Protein AF-B7PVV8-F1 (afdb_monomer)

pLDDT: mean 70.52, std 9.8, range [34.5, 84.44]

Secondary structure (DSSP, 8-state):
-HHHHHTT-S-HHHHHHHHHHHHHHHHHHHHHHHHHTTTTTT-HHHHHHHHIIIIITTT---HHHHHHHHHHHHHHHHHHHT--HHHHHSTT---PPPGGGG-GGG--

Foldseek 3Di:
DQLVVLVVDPDPVSSLVSLLVVLVVVVVVVVVVCVVLVQLPDDLVSVLVSCCVPPVVPPHDDVQLSQLVSQLVNVVSVVVVPDDSVCSSDPPSDDRDPSVCSGPVVVD

Structure (mmCIF, N/CA/C/O backbone):
data_AF-B7PVV8-F1
#
_entry.id   AF-B7PVV8-F1
#
loop_
_atom_site.group_PDB
_atom_site.id
_atom_site.type_symbol
_atom_site.label_atom_id
_atom_site.label_alt_id
_atom_site.label_comp_id
_atom_site.label_asym_id
_atom_site.label_entity_id
_atom_site.label_seq_id
_atom_site.pdbx_PDB_ins_code
_atom_site.Cartn_x
_atom_site.Cartn_y
_atom_site.Cartn_z
_atom_site.occupancy
_atom_site.B_iso_or_equiv
_atom_site.auth_seq_id
_atom_site.auth_comp_id
_atom_site.auth_asym_id
_atom_site.auth_atom_id
_atom_site.pdbx_PDB_model_num
ATOM 1 N N . MET A 1 1 ? 4.577 -3.936 18.258 1.00 50.97 1 MET A N 1
ATOM 2 C CA . MET A 1 1 ? 4.728 -3.495 19.665 1.00 50.97 1 MET A CA 1
ATOM 3 C C . MET A 1 1 ? 3.646 -2.505 20.103 1.00 50.97 1 MET A C 1
ATOM 5 O O . MET A 1 1 ? 3.014 -2.781 21.112 1.00 50.97 1 MET A O 1
ATOM 9 N N . CYS A 1 2 ? 3.376 -1.405 19.383 1.00 47.34 2 CYS A N 1
ATOM 10 C CA . CYS A 1 2 ? 2.343 -0.430 19.794 1.00 47.34 2 CYS A CA 1
ATOM 11 C C . CYS A 1 2 ? 0.906 -0.987 19.750 1.00 47.34 2 CYS A C 1
ATOM 13 O O . CYS A 1 2 ? 0.173 -0.806 20.713 1.00 47.34 2 CYS A O 1
ATOM 15 N N . MET A 1 3 ? 0.543 -1.747 18.707 1.00 62.84 3 MET A N 1
ATOM 16 C CA . MET A 1 3 ? -0.755 -2.449 18.620 1.00 62.84 3 MET A CA 1
ATOM 17 C C . MET A 1 3 ? -0.961 -3.421 19.790 1.00 62.84 3 MET A C 1
ATOM 19 O O . MET A 1 3 ? -1.983 -3.390 20.454 1.00 62.84 3 MET A O 1
ATOM 23 N N . THR A 1 4 ? 0.056 -4.220 20.119 1.00 60.53 4 THR A N 1
ATOM 24 C CA . THR A 1 4 ? 0.015 -5.178 21.238 1.00 60.53 4 THR A CA 1
ATOM 25 C C . THR A 1 4 ? -0.196 -4.492 22.594 1.00 60.53 4 THR A C 1
ATOM 27 O O . THR A 1 4 ? -0.849 -5.046 23.468 1.00 60.53 4 THR A O 1
ATOM 30 N N . ARG A 1 5 ? 0.339 -3.276 22.775 1.00 64.69 5 ARG A N 1
ATOM 31 C CA . ARG A 1 5 ? 0.098 -2.440 23.963 1.00 64.69 5 ARG A CA 1
ATOM 32 C C . ARG A 1 5 ? -1.302 -1.817 23.952 1.00 64.69 5 ARG A C 1
ATOM 34 O O . ARG A 1 5 ? -1.930 -1.791 24.999 1.00 64.69 5 ARG A O 1
ATOM 41 N N . ALA A 1 6 ? -1.788 -1.361 22.796 1.00 63.66 6 ALA A N 1
ATOM 42 C CA . ALA A 1 6 ? -3.139 -0.813 22.643 1.00 63.66 6 ALA A CA 1
ATOM 43 C C . ALA A 1 6 ? -4.235 -1.877 22.843 1.00 63.66 6 ALA A C 1
ATOM 45 O O . ALA A 1 6 ? -5.292 -1.569 23.375 1.00 63.66 6 ALA A O 1
ATOM 46 N N . MET A 1 7 ? -3.968 -3.134 22.480 1.00 68.06 7 MET A N 1
ATOM 47 C CA . MET A 1 7 ? -4.855 -4.279 22.735 1.00 68.06 7 MET A CA 1
ATOM 48 C C . MET A 1 7 ? -4.831 -4.770 24.190 1.00 68.06 7 MET A C 1
ATOM 50 O O . MET A 1 7 ? -5.706 -5.528 24.590 1.00 68.06 7 MET A O 1
ATOM 54 N N . ALA A 1 8 ? -3.836 -4.363 24.983 1.00 73.00 8 ALA A N 1
ATOM 55 C CA . ALA A 1 8 ? -3.774 -4.656 26.414 1.00 73.00 8 ALA A CA 1
ATOM 56 C C . ALA A 1 8 ? -4.499 -3.594 27.268 1.00 73.00 8 ALA A C 1
ATOM 58 O O . ALA A 1 8 ? -4.476 -3.687 28.496 1.00 73.00 8 ALA A O 1
ATOM 59 N N . GLU A 1 9 ? -5.105 -2.579 26.638 1.00 77.56 9 GLU A N 1
ATOM 60 C CA . GLU A 1 9 ? -5.892 -1.549 27.316 1.00 77.56 9 GLU A CA 1
ATOM 61 C C . GLU A 1 9 ? -7.243 -2.138 27.769 1.00 77.56 9 GLU A C 1
ATOM 63 O O . GLU A 1 9 ? -8.008 -2.614 26.930 1.00 77.56 9 GLU A O 1
ATOM 68 N N . PRO A 1 10 ? -7.555 -2.123 29.079 1.00 75.00 10 PRO A N 1
ATOM 69 C CA . PRO A 1 10 ? -8.784 -2.716 29.607 1.00 75.00 10 PRO A CA 1
ATOM 70 C C . PRO A 1 10 ? -10.043 -1.891 29.302 1.00 75.00 10 PRO A C 1
ATOM 72 O O . PRO A 1 10 ? -11.149 -2.426 29.359 1.00 75.00 10 PRO A O 1
ATOM 75 N N . ASP A 1 11 ? -9.900 -0.595 29.011 1.00 84.44 11 ASP A N 1
ATOM 76 C CA . ASP A 1 11 ? -11.008 0.261 28.585 1.00 84.44 11 ASP A CA 1
ATOM 77 C C . ASP A 1 11 ? -11.210 0.142 27.069 1.00 84.44 11 ASP A C 1
ATOM 79 O O . ASP A 1 11 ? -10.415 0.638 26.272 1.00 84.44 11 ASP A O 1
ATOM 83 N N . GLU A 1 12 ? -12.310 -0.491 26.674 1.00 78.12 12 GLU A N 1
ATOM 84 C CA . GLU A 1 12 ? -12.648 -0.796 25.281 1.00 78.12 12 GLU A CA 1
ATOM 85 C C . GLU A 1 12 ? -12.738 0.449 24.380 1.00 78.12 12 GLU A C 1
ATOM 87 O O . GLU A 1 12 ? -12.286 0.436 23.229 1.00 78.12 12 GLU A O 1
ATOM 92 N N . ARG A 1 13 ? -13.262 1.570 24.896 1.00 77.31 13 ARG A N 1
ATOM 93 C CA . ARG A 1 13 ? -13.354 2.818 24.119 1.00 77.31 13 ARG A CA 1
ATOM 94 C C . ARG 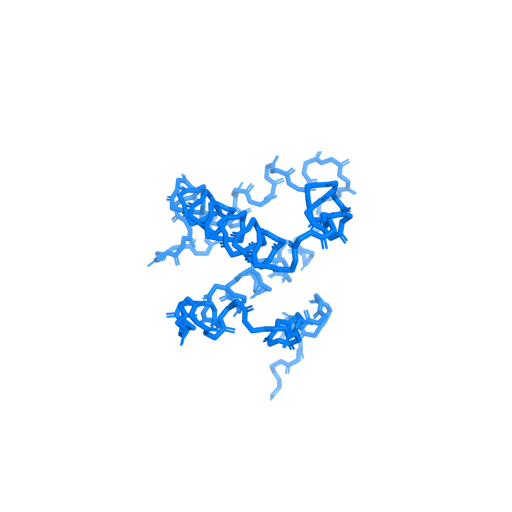A 1 13 ? -11.975 3.414 23.895 1.00 77.31 13 ARG A C 1
ATOM 96 O O . ARG A 1 13 ? -11.679 3.890 22.799 1.00 77.31 13 ARG A O 1
ATOM 103 N N . ARG A 1 14 ? -11.126 3.386 24.924 1.00 71.75 14 ARG A N 1
ATOM 104 C CA . ARG A 1 14 ? -9.739 3.853 24.823 1.00 71.75 14 ARG A CA 1
ATOM 105 C C . ARG A 1 14 ? -8.899 2.945 23.941 1.00 71.75 14 ARG A C 1
ATOM 107 O O . ARG A 1 14 ? -8.135 3.469 23.139 1.00 71.75 14 ARG A O 1
ATOM 114 N N . ALA A 1 15 ? -9.074 1.630 24.031 1.00 71.62 15 ALA A N 1
ATOM 115 C CA . ALA A 1 15 ? -8.414 0.660 23.169 1.00 71.62 15 ALA A CA 1
ATOM 116 C C . ALA A 1 15 ? -8.736 0.943 21.696 1.00 71.62 15 ALA A C 1
ATOM 118 O O . ALA A 1 15 ? -7.827 1.127 20.888 1.00 71.62 15 ALA A O 1
ATOM 119 N N . THR A 1 16 ? -10.022 1.098 21.370 1.00 77.06 16 THR A N 1
ATOM 120 C CA . THR A 1 16 ? -10.486 1.404 20.007 1.00 77.06 16 THR A CA 1
ATOM 121 C C . THR A 1 16 ? -9.945 2.745 19.508 1.00 77.06 16 THR A C 1
ATOM 123 O O . THR A 1 16 ? -9.472 2.851 18.376 1.00 77.06 16 THR A O 1
ATOM 126 N N . TYR A 1 17 ? -9.960 3.779 20.356 1.00 81.50 17 TYR A N 1
ATOM 127 C CA . TYR A 1 17 ? -9.396 5.086 20.020 1.00 81.50 17 TYR A CA 1
ATOM 128 C C . TYR A 1 17 ? -7.884 5.013 19.770 1.00 81.50 17 TYR A C 1
ATOM 130 O O . TYR A 1 17 ? -7.403 5.533 18.768 1.00 81.50 17 TYR A O 1
ATOM 138 N N . LEU A 1 18 ? -7.132 4.342 20.649 1.00 73.12 18 LEU A N 1
ATOM 139 C CA . LEU A 1 18 ? -5.684 4.177 20.520 1.00 73.12 18 LEU A CA 1
ATOM 140 C C . LEU A 1 18 ? -5.321 3.397 19.261 1.00 73.12 18 LEU A C 1
ATOM 142 O O . LEU A 1 18 ? -4.378 3.772 18.572 1.00 73.12 18 LEU A O 1
ATOM 146 N N . GLN A 1 19 ? -6.071 2.343 18.942 1.00 73.38 19 GLN A N 1
ATOM 147 C CA . GLN A 1 19 ? -5.903 1.607 17.695 1.00 73.38 19 GLN A CA 1
ATOM 148 C C . GLN A 1 19 ? -6.157 2.520 16.495 1.00 73.38 19 GLN A C 1
ATOM 150 O O . GLN A 1 19 ? -5.279 2.649 15.648 1.00 73.38 19 GLN A O 1
ATOM 155 N N . SER A 1 20 ? -7.292 3.223 16.473 1.00 76.94 20 SER A N 1
ATOM 156 C CA . SER A 1 20 ? -7.660 4.144 15.389 1.00 76.94 20 SER A CA 1
ATOM 157 C C . SER A 1 20 ? -6.602 5.228 15.171 1.00 76.94 20 SER A C 1
ATOM 159 O O . SER A 1 20 ? -6.209 5.508 14.040 1.00 76.94 20 SER A O 1
ATOM 161 N N . GLU A 1 21 ? -6.103 5.826 16.251 1.00 80.38 21 GLU A N 1
ATOM 162 C CA . GLU A 1 21 ? -5.121 6.905 16.185 1.00 80.38 21 GLU A CA 1
ATOM 163 C C . GLU A 1 21 ? -3.733 6.396 15.787 1.00 80.38 21 GLU A C 1
ATOM 165 O O . GLU A 1 21 ? -3.068 7.010 14.955 1.00 80.38 21 GLU A O 1
ATOM 170 N N . LEU A 1 22 ? -3.303 5.242 16.309 1.00 77.12 22 LEU A N 1
ATOM 171 C CA . LEU A 1 22 ? -2.056 4.601 15.883 1.00 77.12 22 LEU A CA 1
ATOM 172 C C . LEU A 1 22 ? -2.094 4.274 14.394 1.00 77.12 22 LEU A C 1
ATOM 174 O O . LEU A 1 22 ? -1.137 4.546 13.679 1.00 77.12 22 LEU A O 1
ATOM 178 N N . VAL A 1 23 ? -3.203 3.709 13.934 1.00 75.50 23 VAL A N 1
ATOM 179 C CA . VAL A 1 23 ? -3.442 3.320 12.547 1.00 75.50 23 VAL A CA 1
ATOM 180 C C . VAL A 1 23 ? -3.430 4.553 11.633 1.00 75.50 23 VAL A C 1
ATOM 182 O O . VAL A 1 23 ? -2.697 4.561 10.647 1.00 75.50 23 VAL A O 1
ATOM 185 N N . ARG A 1 24 ? -4.120 5.641 12.003 1.00 72.19 24 ARG A N 1
ATOM 186 C CA . ARG A 1 24 ? -4.083 6.929 11.281 1.00 72.19 24 ARG A CA 1
ATOM 187 C C . ARG A 1 24 ? -2.694 7.560 11.255 1.00 72.19 24 ARG A C 1
ATOM 189 O O . ARG A 1 24 ? -2.247 8.025 10.209 1.00 72.19 24 ARG A O 1
ATOM 196 N N . SER A 1 25 ? -2.009 7.574 12.395 1.00 74.94 25 SER A N 1
ATOM 197 C CA . SER A 1 25 ? -0.666 8.140 12.528 1.00 74.94 25 SER A CA 1
ATOM 198 C C . SER A 1 25 ? 0.350 7.365 11.684 1.00 74.94 25 SER A C 1
ATOM 200 O O . SER A 1 25 ? 1.122 7.967 10.939 1.00 74.94 25 SER A O 1
ATOM 202 N N . LEU A 1 26 ? 0.297 6.030 11.728 1.00 76.31 26 LEU A N 1
ATOM 203 C CA . LEU A 1 26 ? 1.126 5.149 10.905 1.00 76.31 26 LEU A CA 1
ATOM 204 C C . LEU A 1 26 ? 0.812 5.297 9.417 1.00 76.31 26 LEU A C 1
ATOM 206 O O . LEU A 1 26 ? 1.737 5.319 8.607 1.00 76.31 26 LEU A O 1
ATOM 210 N N . TRP A 1 27 ? -0.468 5.414 9.057 1.00 73.62 27 TRP A N 1
ATOM 211 C CA . TRP A 1 27 ? -0.899 5.637 7.680 1.00 73.62 27 TRP A CA 1
ATOM 212 C C . TRP A 1 27 ? -0.333 6.946 7.124 1.00 73.62 27 TRP A C 1
ATOM 214 O O . TRP A 1 27 ? 0.349 6.941 6.102 1.00 73.62 27 TRP A O 1
ATOM 224 N N . SER A 1 28 ? -0.516 8.042 7.860 1.00 71.25 28 SER A N 1
ATOM 225 C CA . SER A 1 28 ? -0.006 9.368 7.501 1.00 71.25 28 SER A CA 1
ATOM 226 C C . SER A 1 28 ? 1.526 9.405 7.392 1.00 71.25 28 SER A C 1
ATOM 228 O O . SER A 1 28 ? 2.073 9.947 6.430 1.00 71.25 28 SER A O 1
ATOM 230 N N . ASP A 1 29 ? 2.247 8.773 8.326 1.00 72.50 29 ASP A N 1
ATOM 231 C CA . ASP A 1 29 ? 3.713 8.665 8.258 1.00 72.50 29 ASP A CA 1
ATOM 232 C C . ASP A 1 29 ? 4.164 7.826 7.051 1.00 72.50 29 ASP A C 1
ATOM 234 O O . ASP A 1 29 ? 5.097 8.210 6.340 1.00 72.50 29 ASP A O 1
ATOM 238 N N . THR A 1 30 ? 3.468 6.720 6.770 1.00 66.75 30 THR A N 1
ATOM 239 C CA . THR A 1 30 ? 3.747 5.864 5.610 1.00 66.75 30 THR A CA 1
ATOM 240 C C . THR A 1 30 ? 3.545 6.635 4.312 1.00 66.75 30 THR A C 1
ATOM 242 O O . THR A 1 30 ? 4.451 6.652 3.480 1.00 66.75 30 THR A O 1
ATOM 245 N N . GLU A 1 31 ? 2.417 7.331 4.158 1.00 66.00 31 GLU A N 1
ATOM 246 C CA . GLU A 1 31 ? 2.104 8.166 2.996 1.00 66.00 31 GLU A CA 1
ATOM 247 C C . GLU A 1 31 ? 3.162 9.263 2.794 1.00 66.00 31 GLU A C 1
ATOM 249 O O . GLU A 1 31 ? 3.710 9.424 1.698 1.00 66.00 31 GLU A O 1
ATOM 254 N N . ALA A 1 32 ? 3.533 9.972 3.864 1.00 67.56 32 ALA A N 1
ATOM 255 C CA . ALA A 1 32 ? 4.554 11.015 3.819 1.00 67.56 32 ALA A CA 1
ATOM 256 C C . ALA A 1 32 ? 5.929 10.469 3.397 1.00 67.56 32 ALA A C 1
ATOM 258 O O . ALA A 1 32 ? 6.628 11.083 2.579 1.00 67.56 32 ALA A O 1
ATOM 259 N N . ARG A 1 33 ? 6.326 9.298 3.914 1.00 65.00 33 ARG A N 1
ATOM 260 C CA . ARG A 1 33 ? 7.572 8.626 3.516 1.00 65.00 33 ARG A CA 1
ATOM 261 C C . ARG A 1 33 ? 7.516 8.173 2.066 1.00 65.00 33 ARG A C 1
ATOM 263 O O . ARG A 1 33 ? 8.473 8.416 1.338 1.00 65.00 33 ARG A O 1
ATOM 270 N N . LEU A 1 34 ? 6.406 7.595 1.621 1.00 63.84 34 LEU A N 1
ATOM 271 C CA . LEU A 1 34 ? 6.215 7.156 0.237 1.00 63.84 34 LEU A CA 1
ATOM 272 C C . LEU A 1 34 ? 6.284 8.323 -0.751 1.00 63.84 34 LEU A C 1
ATOM 274 O O . LEU A 1 34 ? 6.951 8.233 -1.784 1.00 63.84 34 LEU A O 1
ATOM 278 N N . LYS A 1 35 ? 5.673 9.457 -0.397 1.00 66.06 35 LYS A N 1
ATOM 279 C CA . LYS A 1 35 ? 5.754 10.704 -1.164 1.00 66.06 35 LYS A CA 1
ATOM 280 C C . LYS A 1 35 ? 7.192 11.212 -1.263 1.00 66.06 35 LYS A C 1
ATOM 282 O O . LYS A 1 35 ? 7.631 11.632 -2.332 1.00 66.06 35 LYS A O 1
ATOM 287 N N . LYS A 1 36 ? 7.962 11.111 -0.174 1.00 67.19 36 LYS A N 1
ATOM 288 C CA . LYS A 1 36 ? 9.385 11.485 -0.133 1.00 67.19 36 LYS A CA 1
ATOM 289 C C . LYS A 1 36 ? 10.283 10.545 -0.946 1.00 67.19 36 LYS A C 1
ATOM 291 O O . LYS A 1 36 ? 11.328 10.977 -1.426 1.00 67.19 36 LYS A O 1
ATOM 296 N N . LEU A 1 37 ? 9.880 9.289 -1.138 1.00 61.59 37 LEU A N 1
ATOM 297 C CA . LEU A 1 37 ? 10.571 8.334 -2.012 1.00 61.59 37 LEU A CA 1
ATOM 298 C C . LEU A 1 37 ? 10.298 8.589 -3.510 1.00 61.59 37 LEU A C 1
ATOM 300 O O . LEU A 1 37 ? 10.780 7.834 -4.347 1.00 61.59 37 LEU A O 1
ATOM 304 N N . GLY A 1 38 ? 9.554 9.651 -3.860 1.00 59.72 38 GLY A N 1
ATOM 305 C CA . GLY A 1 38 ? 9.312 10.087 -5.242 1.00 59.72 38 GLY A CA 1
ATOM 306 C C . GLY A 1 38 ? 8.398 9.163 -6.055 1.00 59.72 38 GLY A C 1
ATOM 307 O O . GLY A 1 38 ? 8.206 9.387 -7.246 1.00 59.72 38 GLY A O 1
ATOM 308 N N . GLY A 1 39 ? 7.843 8.122 -5.427 1.00 57.28 39 GLY A N 1
ATOM 309 C CA . GLY A 1 39 ? 7.322 6.946 -6.127 1.00 57.28 39 GLY A CA 1
ATOM 310 C C . GLY A 1 39 ? 5.857 6.609 -5.878 1.00 57.28 39 GLY A C 1
ATOM 311 O O . GLY A 1 39 ? 5.402 5.587 -6.382 1.00 57.28 39 GLY A O 1
ATOM 312 N N . ALA A 1 40 ? 5.120 7.431 -5.131 1.00 53.97 40 ALA A N 1
ATOM 313 C CA . ALA A 1 40 ? 3.697 7.188 -4.911 1.00 53.97 40 ALA A CA 1
ATOM 314 C C . ALA A 1 40 ? 2.843 7.472 -6.162 1.00 53.97 40 ALA A C 1
ATOM 316 O O . ALA A 1 40 ? 1.912 6.735 -6.454 1.00 53.97 40 ALA A O 1
ATOM 317 N N . GLN A 1 41 ? 3.169 8.524 -6.922 1.00 55.75 41 GLN A N 1
ATOM 318 C CA . GLN A 1 41 ? 2.270 9.060 -7.957 1.00 55.75 41 GLN A CA 1
ATOM 319 C C . GLN A 1 41 ? 2.897 9.229 -9.354 1.00 55.75 41 GLN A C 1
ATOM 321 O O . GLN A 1 41 ? 2.226 9.754 -10.235 1.00 55.75 41 GLN A O 1
ATOM 326 N N . GLY A 1 42 ? 4.154 8.823 -9.595 1.00 61.00 42 GLY A N 1
ATOM 327 C CA . GLY A 1 42 ? 4.847 9.231 -10.832 1.00 61.00 42 GLY A CA 1
ATOM 328 C C . GLY A 1 42 ? 5.719 8.197 -11.537 1.00 61.00 42 GLY A C 1
ATOM 329 O O . GLY A 1 42 ? 5.526 7.969 -12.725 1.00 61.00 42 GLY A O 1
ATOM 330 N N . ASP A 1 43 ? 6.693 7.586 -10.855 1.00 75.25 43 ASP A N 1
ATOM 331 C CA . ASP A 1 43 ? 7.746 6.834 -11.555 1.00 75.25 43 ASP A CA 1
ATOM 332 C C . ASP A 1 43 ? 8.144 5.550 -10.814 1.00 75.25 43 ASP A C 1
ATOM 334 O O . ASP A 1 43 ? 8.627 5.580 -9.678 1.00 75.25 43 ASP A O 1
ATOM 338 N N . ASP A 1 44 ? 7.933 4.405 -11.466 1.00 80.19 44 ASP A N 1
ATOM 339 C CA . ASP A 1 44 ? 8.346 3.092 -10.961 1.00 80.19 44 ASP A CA 1
ATOM 340 C C . ASP A 1 44 ? 9.868 2.979 -10.851 1.00 80.19 44 ASP A C 1
ATOM 342 O O . ASP A 1 44 ? 10.360 2.269 -9.979 1.00 80.19 44 ASP A O 1
ATOM 346 N N . LYS A 1 45 ? 10.638 3.728 -11.653 1.00 82.06 45 LYS A N 1
ATOM 347 C CA . LYS A 1 45 ? 12.108 3.730 -11.580 1.00 82.06 45 LYS A CA 1
ATOM 348 C C . LYS A 1 45 ? 12.611 4.405 -10.309 1.00 82.06 45 LYS A C 1
ATOM 350 O O . LYS A 1 45 ? 13.567 3.930 -9.695 1.00 82.06 45 LYS A O 1
ATOM 355 N N . ALA A 1 46 ? 11.956 5.487 -9.888 1.00 81.75 46 ALA A N 1
ATOM 356 C CA . ALA A 1 46 ? 12.264 6.156 -8.626 1.00 81.75 46 ALA A CA 1
ATOM 357 C C . ALA A 1 46 ? 11.909 5.260 -7.429 1.00 81.75 46 ALA A C 1
ATOM 359 O O . ALA A 1 46 ? 12.725 5.103 -6.516 1.00 81.75 46 ALA A O 1
ATOM 360 N N . LEU A 1 47 ? 10.737 4.610 -7.475 1.00 80.88 47 LEU A N 1
ATOM 361 C CA . LEU A 1 47 ? 10.316 3.639 -6.464 1.00 80.88 47 LEU A CA 1
ATOM 362 C C . LEU A 1 47 ? 11.279 2.443 -6.400 1.00 80.88 47 LEU A C 1
ATOM 364 O O . LEU A 1 47 ? 11.727 2.078 -5.316 1.00 80.88 47 LEU A O 1
ATOM 368 N N . ALA A 1 48 ? 11.668 1.892 -7.549 1.00 82.69 48 ALA A N 1
ATOM 369 C CA . ALA A 1 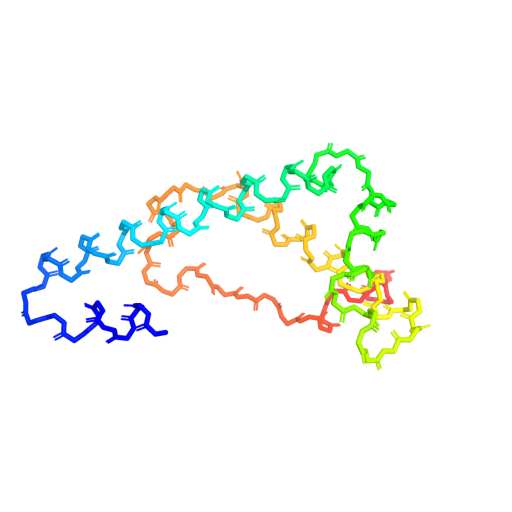48 ? 12.641 0.813 -7.651 1.00 82.69 48 ALA A CA 1
ATOM 370 C C . ALA A 1 48 ? 13.995 1.218 -7.047 1.00 82.69 48 ALA A C 1
ATOM 372 O O . ALA A 1 48 ? 14.526 0.522 -6.187 1.00 82.69 48 ALA A O 1
ATOM 373 N N . GLY A 1 49 ? 14.537 2.385 -7.408 1.00 79.50 49 GLY A N 1
ATOM 374 C CA . GLY A 1 49 ? 15.801 2.875 -6.849 1.00 79.50 49 GLY A CA 1
ATOM 375 C C . GLY A 1 49 ? 15.740 3.173 -5.344 1.00 79.50 49 GLY A C 1
ATOM 376 O O . GLY A 1 49 ? 16.742 3.056 -4.634 1.00 79.50 49 GLY A O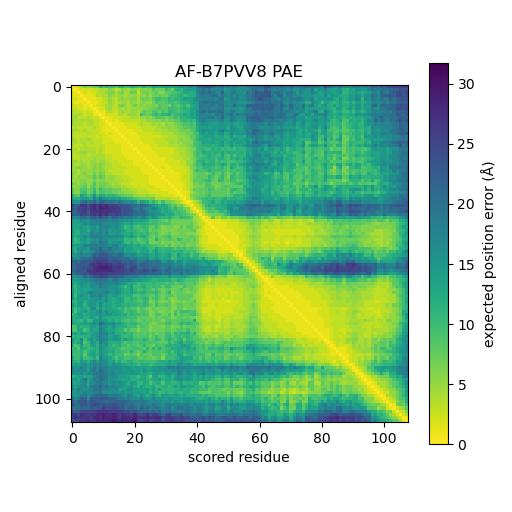 1
ATOM 377 N N . ALA A 1 50 ? 14.577 3.562 -4.823 1.00 80.25 50 ALA A N 1
ATOM 378 C CA . ALA A 1 50 ? 14.339 3.715 -3.392 1.00 80.25 50 ALA A CA 1
ATOM 379 C C . ALA A 1 50 ? 14.303 2.361 -2.667 1.00 80.25 50 ALA A C 1
ATOM 381 O O . ALA A 1 50 ? 15.042 2.168 -1.701 1.00 80.25 50 ALA A O 1
ATOM 382 N N . LEU A 1 51 ? 13.493 1.423 -3.157 1.00 79.56 51 LEU A N 1
ATOM 383 C CA . LEU A 1 51 ? 13.355 0.082 -2.589 1.00 79.56 51 LEU A CA 1
ATOM 384 C C . LEU A 1 51 ? 14.673 -0.692 -2.641 1.00 79.56 51 LEU A C 1
ATOM 386 O O . LEU A 1 51 ? 15.053 -1.322 -1.657 1.00 79.56 51 LEU A O 1
ATOM 390 N N . TRP A 1 52 ? 15.420 -0.563 -3.737 1.00 79.75 52 TRP A N 1
ATOM 391 C CA . TRP A 1 52 ? 16.737 -1.172 -3.883 1.00 79.75 52 TRP A CA 1
ATOM 392 C C . TRP A 1 52 ? 17.701 -0.715 -2.788 1.00 79.75 52 TRP A C 1
ATOM 394 O O . TRP A 1 52 ? 18.341 -1.531 -2.131 1.00 79.75 52 TRP A O 1
ATOM 404 N N . ARG A 1 53 ? 17.763 0.598 -2.532 1.00 78.44 53 ARG A N 1
ATOM 405 C CA . ARG A 1 53 ? 18.661 1.170 -1.518 1.00 78.44 53 ARG A CA 1
ATOM 406 C C . ARG A 1 53 ? 18.276 0.820 -0.084 1.00 78.44 53 ARG A C 1
ATOM 408 O O . ARG A 1 53 ? 19.154 0.784 0.769 1.00 78.44 53 ARG A O 1
ATOM 415 N N . VAL A 1 54 ? 16.987 0.630 0.188 1.00 74.38 54 VAL A N 1
ATOM 416 C CA . VAL A 1 54 ? 16.470 0.449 1.553 1.00 74.38 54 VAL A CA 1
ATOM 417 C C . VAL A 1 54 ? 16.332 -1.025 1.927 1.00 74.38 54 VAL A C 1
ATOM 419 O O . VAL A 1 54 ? 16.657 -1.385 3.052 1.00 74.38 54 VAL A O 1
ATOM 422 N N . MET A 1 55 ? 15.850 -1.869 1.011 1.00 67.88 55 MET A N 1
ATOM 423 C CA . MET A 1 55 ? 15.490 -3.261 1.309 1.00 67.88 55 MET A CA 1
ATOM 424 C C . M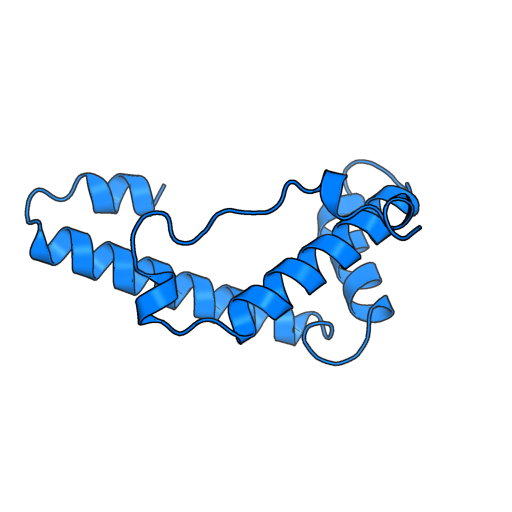ET A 1 55 ? 16.430 -4.291 0.673 1.00 67.88 55 MET A C 1
ATOM 426 O O . MET A 1 55 ? 16.641 -5.342 1.265 1.00 67.88 55 MET A O 1
ATOM 430 N N . LEU A 1 56 ? 17.024 -4.003 -0.494 1.00 65.25 56 LEU A N 1
ATOM 431 C CA . LEU A 1 56 ? 17.829 -4.986 -1.248 1.00 65.25 56 LEU A CA 1
ATOM 432 C C . LEU A 1 56 ? 19.347 -4.769 -1.154 1.00 65.25 56 LEU A C 1
ATOM 434 O O . LEU A 1 56 ? 20.106 -5.707 -1.381 1.00 65.25 56 LEU A O 1
ATOM 438 N N . MET A 1 57 ? 19.801 -3.587 -0.718 1.00 59.41 57 MET A N 1
ATOM 439 C CA . MET A 1 57 ? 21.211 -3.309 -0.388 1.00 59.41 57 MET A CA 1
ATOM 440 C C . MET A 1 57 ? 21.787 -4.245 0.692 1.00 59.41 57 MET A C 1
ATOM 442 O O . MET A 1 57 ? 23.006 -4.341 0.801 1.00 59.41 57 MET A O 1
ATOM 446 N N . CYS A 1 58 ? 20.944 -4.923 1.482 1.00 53.59 58 CYS A N 1
ATOM 447 C CA . CYS A 1 58 ? 21.390 -5.817 2.553 1.00 53.59 58 CYS A CA 1
ATOM 448 C C . CYS A 1 58 ? 21.455 -7.307 2.172 1.00 53.59 58 CYS A C 1
ATOM 450 O O . CYS A 1 58 ? 22.262 -8.006 2.775 1.00 53.59 58 CYS A O 1
ATOM 452 N N . GLU A 1 59 ? 20.654 -7.812 1.219 1.00 51.00 59 GLU A N 1
ATOM 453 C CA . GLU A 1 59 ? 20.492 -9.277 1.053 1.00 51.00 59 GLU A CA 1
ATOM 454 C C . GLU A 1 59 ? 20.465 -9.834 -0.378 1.00 51.00 59 GLU A C 1
ATOM 456 O O . GLU A 1 59 ? 20.466 -11.054 -0.541 1.00 51.00 59 GLU A O 1
ATOM 461 N N . GLY A 1 60 ? 20.525 -9.027 -1.440 1.00 56.38 60 GLY A N 1
ATOM 462 C CA . GLY A 1 60 ? 20.640 -9.632 -2.767 1.00 56.38 60 GLY A CA 1
ATOM 463 C C . GLY A 1 60 ? 20.306 -8.718 -3.926 1.00 56.38 60 GLY A C 1
ATOM 464 O O . GLY A 1 60 ? 19.324 -7.986 -3.918 1.00 56.38 60 GLY A O 1
ATOM 465 N N . ASN A 1 61 ? 21.130 -8.821 -4.962 1.00 65.69 61 ASN A N 1
ATOM 466 C CA . ASN A 1 61 ? 21.095 -7.999 -6.162 1.00 65.69 61 ASN A CA 1
ATOM 467 C C . ASN A 1 61 ? 20.204 -8.629 -7.255 1.00 65.69 61 ASN A C 1
ATOM 469 O O . ASN A 1 61 ? 20.597 -8.614 -8.419 1.00 65.69 61 ASN A O 1
ATOM 473 N N . ASP A 1 62 ? 19.071 -9.249 -6.889 1.00 76.56 62 ASP A N 1
ATOM 474 C CA . ASP A 1 62 ? 18.145 -9.865 -7.853 1.00 76.56 62 ASP A CA 1
ATOM 475 C C . ASP A 1 62 ? 17.167 -8.812 -8.410 1.00 76.56 62 ASP A C 1
ATOM 477 O O . ASP A 1 62 ? 16.308 -8.313 -7.673 1.00 76.56 62 ASP A O 1
ATOM 481 N N . PRO A 1 63 ? 17.254 -8.468 -9.709 1.00 79.56 63 PRO A N 1
ATOM 482 C CA . PRO A 1 63 ? 16.329 -7.528 -10.338 1.00 79.56 63 PRO A CA 1
ATOM 483 C C . PRO A 1 63 ? 14.871 -8.009 -10.296 1.00 79.56 63 PRO A C 1
ATOM 485 O O . PRO A 1 63 ? 13.961 -7.186 -10.211 1.00 79.56 63 PRO A O 1
ATOM 488 N N . SER A 1 64 ? 14.643 -9.326 -10.297 1.00 81.38 64 SER A N 1
ATOM 489 C CA . SER A 1 64 ? 13.300 -9.927 -10.299 1.00 81.38 64 SER A CA 1
ATOM 490 C C . SER A 1 64 ? 12.586 -9.720 -8.956 1.00 81.38 64 SER A C 1
ATOM 492 O O . SER A 1 64 ? 11.390 -9.413 -8.902 1.00 81.38 64 SER A O 1
ATOM 494 N N . ALA A 1 65 ? 13.326 -9.841 -7.851 1.00 79.19 65 ALA A N 1
ATOM 495 C CA . ALA A 1 65 ? 12.844 -9.514 -6.513 1.00 79.19 65 ALA A CA 1
ATOM 496 C C . ALA A 1 65 ? 12.488 -8.024 -6.382 1.00 79.19 65 ALA A C 1
ATOM 498 O O . ALA A 1 65 ? 11.460 -7.691 -5.786 1.00 79.19 65 ALA A O 1
ATOM 499 N N . LEU A 1 66 ? 13.288 -7.129 -6.980 1.00 83.75 66 LEU A N 1
ATOM 500 C CA . LEU A 1 66 ? 12.986 -5.696 -6.998 1.00 83.75 66 LEU A CA 1
ATOM 501 C C . LEU A 1 66 ? 11.682 -5.400 -7.737 1.00 83.75 66 LEU A C 1
ATOM 503 O O . LEU A 1 66 ? 10.844 -4.665 -7.221 1.00 83.75 66 LEU A O 1
ATOM 507 N N . GLU A 1 67 ? 11.503 -5.973 -8.923 1.00 83.38 67 GLU A N 1
ATOM 508 C CA . GLU A 1 67 ? 10.297 -5.777 -9.728 1.00 83.38 67 GLU A CA 1
ATOM 509 C C . GLU A 1 67 ? 9.041 -6.286 -9.005 1.00 83.38 67 GLU A C 1
ATOM 511 O O . GLU A 1 67 ? 8.034 -5.579 -8.929 1.00 83.38 67 GLU A O 1
ATOM 516 N N . THR A 1 68 ? 9.124 -7.463 -8.378 1.00 83.94 68 THR A N 1
ATOM 517 C CA . THR A 1 68 ? 8.029 -8.028 -7.569 1.00 83.94 68 THR A CA 1
ATOM 518 C C . THR A 1 68 ? 7.665 -7.104 -6.403 1.00 83.94 68 THR A C 1
ATOM 520 O O . THR A 1 68 ? 6.487 -6.873 -6.126 1.00 83.94 68 THR A O 1
ATOM 523 N N . LEU A 1 69 ? 8.670 -6.527 -5.741 1.00 81.12 69 LEU A N 1
ATOM 524 C CA . LEU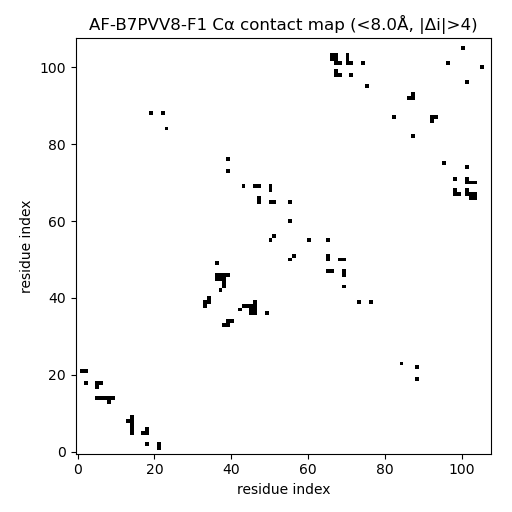 A 1 69 ? 8.477 -5.601 -4.629 1.00 81.12 69 LEU A CA 1
ATOM 525 C C . LEU A 1 69 ? 7.852 -4.275 -5.087 1.00 81.12 69 LEU A C 1
ATOM 527 O O . LEU A 1 69 ? 6.938 -3.775 -4.433 1.00 81.12 69 LEU A O 1
ATOM 531 N N . VAL A 1 70 ? 8.294 -3.729 -6.223 1.00 83.62 70 VAL A N 1
ATOM 532 C CA . VAL A 1 70 ? 7.700 -2.531 -6.842 1.00 83.62 70 VAL A CA 1
ATOM 533 C C . VAL A 1 70 ? 6.230 -2.783 -7.181 1.00 83.62 70 VAL A C 1
ATOM 535 O O . VAL A 1 70 ? 5.370 -1.991 -6.787 1.00 83.62 70 VAL A O 1
ATOM 538 N N . CYS A 1 71 ? 5.923 -3.906 -7.837 1.00 83.25 71 CYS A N 1
ATOM 539 C CA . CYS A 1 71 ? 4.556 -4.276 -8.202 1.00 83.25 71 CYS A CA 1
ATOM 540 C C . CYS A 1 71 ? 3.663 -4.440 -6.964 1.00 83.25 71 CYS A C 1
ATOM 542 O O . CYS A 1 71 ? 2.550 -3.910 -6.913 1.00 83.25 71 CYS A O 1
ATOM 544 N N . TYR A 1 72 ? 4.173 -5.115 -5.932 1.00 83.50 72 TYR A N 1
ATOM 545 C CA . TYR A 1 72 ? 3.472 -5.288 -4.667 1.00 83.50 72 TYR A CA 1
ATOM 546 C C . TYR A 1 72 ? 3.156 -3.951 -3.998 1.00 83.50 72 TYR A C 1
ATOM 548 O O . TYR A 1 72 ? 1.997 -3.696 -3.670 1.00 83.50 72 TYR A O 1
ATOM 556 N N . VAL A 1 73 ? 4.153 -3.073 -3.846 1.00 80.94 73 VAL A N 1
ATOM 557 C CA . VAL A 1 73 ? 3.963 -1.753 -3.228 1.00 80.94 73 VAL A CA 1
ATOM 558 C C . VAL A 1 73 ? 2.933 -0.939 -4.007 1.00 80.94 73 VAL A C 1
ATOM 560 O O . VAL A 1 73 ? 2.024 -0.387 -3.394 1.00 80.94 73 VAL A O 1
ATOM 563 N N . ARG A 1 74 ? 2.995 -0.925 -5.346 1.00 81.44 74 ARG A N 1
ATOM 564 C CA . ARG A 1 74 ? 2.008 -0.216 -6.178 1.00 81.44 74 ARG A CA 1
ATOM 565 C C . ARG A 1 74 ? 0.596 -0.779 -6.046 1.00 81.44 74 ARG A C 1
ATOM 567 O O . ARG A 1 74 ? -0.356 -0.006 -5.972 1.00 81.44 74 ARG A O 1
ATOM 574 N N . ARG A 1 75 ? 0.444 -2.099 -5.949 1.00 79.00 75 ARG A N 1
ATOM 575 C CA . ARG A 1 75 ? -0.862 -2.738 -5.733 1.00 79.00 75 ARG A CA 1
ATOM 576 C C . ARG A 1 75 ? -1.447 -2.390 -4.367 1.00 79.00 75 ARG A C 1
ATOM 578 O O . ARG A 1 75 ? -2.632 -2.078 -4.273 1.00 79.00 75 ARG A O 1
ATOM 585 N N . GLN A 1 76 ? -0.621 -2.418 -3.324 1.00 76.50 76 GLN A N 1
ATOM 586 C CA . GLN A 1 76 ? -1.059 -2.055 -1.979 1.00 76.50 76 GLN A CA 1
ATOM 587 C C . GLN A 1 76 ? -1.428 -0.574 -1.891 1.00 76.50 76 GLN A C 1
ATOM 589 O O . GLN A 1 76 ? -2.479 -0.247 -1.355 1.00 76.50 76 GLN A O 1
ATOM 594 N N . MET A 1 77 ? -0.624 0.306 -2.489 1.00 76.81 77 MET A N 1
ATOM 595 C CA . MET A 1 77 ? -0.937 1.729 -2.607 1.00 76.81 77 MET A CA 1
ATOM 596 C C . MET A 1 77 ? -2.277 1.976 -3.290 1.00 76.81 77 MET A C 1
ATOM 598 O O . MET A 1 77 ? -3.133 2.625 -2.710 1.00 76.81 77 MET A O 1
ATOM 602 N N . HIS A 1 78 ? -2.486 1.407 -4.479 1.00 75.94 78 HIS A N 1
ATOM 603 C CA . HIS A 1 78 ? -3.721 1.607 -5.233 1.00 75.94 78 HIS A CA 1
ATOM 604 C C . HIS A 1 78 ? -4.961 1.174 -4.443 1.00 75.94 78 HIS A C 1
ATOM 606 O O . HIS A 1 78 ? -5.993 1.841 -4.460 1.00 75.94 78 HIS A O 1
ATOM 612 N N . ARG A 1 79 ? -4.851 0.061 -3.716 1.00 74.50 79 ARG A N 1
ATOM 613 C CA . ARG A 1 79 ? -5.927 -0.426 -2.858 1.00 74.50 79 ARG A CA 1
ATOM 614 C C . ARG A 1 79 ? -6.191 0.499 -1.672 1.00 74.50 79 ARG A C 1
ATOM 616 O O . ARG A 1 79 ? -7.343 0.672 -1.292 1.00 74.50 79 ARG A O 1
ATOM 623 N N . LEU A 1 80 ? -5.141 1.051 -1.078 1.00 70.94 80 LEU A N 1
ATOM 624 C CA . LEU A 1 80 ? -5.265 1.930 0.077 1.00 70.94 80 LEU A CA 1
ATOM 625 C C . LEU A 1 80 ? -5.726 3.343 -0.312 1.00 70.94 80 LEU A C 1
ATOM 627 O O . LEU A 1 80 ? -6.516 3.928 0.416 1.00 70.94 80 LEU A O 1
ATOM 631 N N . ASP A 1 81 ? -5.328 3.850 -1.482 1.00 71.56 81 ASP A N 1
ATOM 632 C CA . ASP A 1 81 ? -5.817 5.117 -2.049 1.00 71.56 81 ASP A CA 1
ATOM 633 C C . ASP A 1 81 ? -7.335 5.082 -2.300 1.00 71.56 81 ASP A C 1
ATOM 635 O O . ASP A 1 81 ? -8.007 6.112 -2.255 1.00 71.56 81 ASP A O 1
ATOM 639 N N . GLY A 1 82 ? -7.886 3.892 -2.561 1.00 70.69 82 GLY A N 1
ATOM 640 C CA . GLY A 1 82 ? -9.323 3.669 -2.708 1.00 70.69 82 GLY A CA 1
ATOM 641 C C . GLY A 1 82 ? -10.076 3.443 -1.393 1.00 70.69 82 GLY A C 1
ATOM 642 O O . GLY A 1 82 ? -11.294 3.289 -1.436 1.00 70.69 82 GLY A O 1
ATOM 643 N N . MET A 1 83 ? -9.385 3.394 -0.249 1.00 70.88 83 MET A N 1
ATOM 644 C CA . MET A 1 83 ? -9.967 3.038 1.044 1.00 70.88 83 MET A CA 1
ATOM 645 C C . MET A 1 83 ? -10.207 4.279 1.907 1.00 70.88 83 MET A C 1
ATOM 647 O O . MET A 1 83 ? -9.333 5.125 2.094 1.00 70.88 83 MET A O 1
ATOM 651 N N . THR A 1 84 ? -11.398 4.380 2.486 1.00 70.69 84 THR A N 1
ATOM 652 C CA . THR A 1 84 ? -11.701 5.400 3.493 1.00 70.69 84 THR A CA 1
ATOM 653 C C . THR A 1 84 ? -11.079 5.039 4.845 1.00 70.69 84 THR A C 1
ATOM 655 O O . THR A 1 84 ? -10.815 3.877 5.149 1.00 70.69 84 THR A O 1
ATOM 658 N N . ILE A 1 85 ? -10.873 6.032 5.713 1.00 65.56 85 ILE A N 1
ATOM 659 C CA . ILE A 1 85 ? -10.343 5.808 7.071 1.00 65.56 85 ILE A CA 1
ATOM 660 C C . ILE A 1 85 ? -11.213 4.829 7.873 1.00 65.56 85 ILE A C 1
ATOM 662 O O . ILE A 1 85 ? -10.683 4.020 8.634 1.00 65.56 85 ILE A O 1
ATOM 666 N N . ASP A 1 86 ? -12.532 4.887 7.706 1.00 68.50 86 ASP A N 1
ATOM 667 C CA . ASP A 1 86 ? -13.460 4.015 8.429 1.00 68.50 86 ASP A CA 1
ATOM 668 C C . ASP A 1 86 ? -13.356 2.563 7.940 1.00 68.50 86 ASP A C 1
ATOM 670 O O . ASP A 1 86 ? -13.364 1.632 8.744 1.00 68.50 86 ASP A O 1
ATOM 674 N N . GLU A 1 87 ? -13.165 2.361 6.634 1.00 70.56 87 GLU A N 1
ATOM 675 C CA . GLU A 1 87 ? -12.866 1.048 6.058 1.00 70.56 87 GLU A CA 1
ATOM 676 C C . GLU A 1 87 ? -11.499 0.531 6.516 1.00 70.56 87 GLU A C 1
ATOM 678 O O . GLU A 1 87 ? -11.369 -0.648 6.832 1.00 70.56 87 GLU A O 1
ATOM 683 N N . PHE A 1 88 ? -10.494 1.399 6.611 1.00 66.50 88 PHE A N 1
ATOM 684 C CA . PHE A 1 88 ? -9.152 1.038 7.073 1.00 66.50 88 PHE A CA 1
ATOM 685 C C . PHE A 1 88 ? -9.118 0.614 8.549 1.00 66.50 88 PHE A C 1
ATOM 687 O O . PHE A 1 88 ? -8.310 -0.227 8.938 1.00 66.50 88 PHE A O 1
ATOM 694 N N . THR A 1 89 ? -10.004 1.187 9.367 1.00 64.94 89 THR A N 1
ATOM 695 C CA . THR A 1 89 ? -10.048 0.978 10.826 1.00 64.94 89 THR A CA 1
ATOM 696 C C . THR A 1 89 ? -10.933 -0.209 11.229 1.00 64.94 89 THR A C 1
ATOM 698 O O . THR A 1 89 ? -10.907 -0.642 12.379 1.00 64.94 89 THR A O 1
ATOM 701 N N . LYS A 1 90 ? -11.717 -0.763 10.299 1.00 74.69 90 LYS A N 1
ATOM 702 C CA . LYS A 1 90 ? -12.564 -1.929 10.560 1.00 74.69 90 LYS A CA 1
ATOM 703 C C . LYS A 1 90 ? -11.702 -3.191 10.670 1.00 74.69 90 LYS A C 1
ATOM 705 O O . LYS A 1 90 ? -10.923 -3.481 9.760 1.00 74.69 90 LYS A O 1
ATOM 710 N N . GLU A 1 91 ? -11.851 -3.939 11.768 1.00 57.56 91 GLU A N 1
ATOM 711 C CA . GLU A 1 91 ? -11.161 -5.226 11.954 1.00 57.56 91 GLU A CA 1
ATOM 712 C C . GLU A 1 91 ? -11.335 -6.130 10.719 1.00 57.56 91 GLU A C 1
ATOM 714 O O . GLU A 1 91 ? -12.390 -6.143 10.080 1.00 57.56 91 GLU A O 1
ATOM 719 N N . ASP A 1 92 ? -10.260 -6.842 10.367 1.00 61.69 92 ASP A N 1
ATOM 720 C CA . ASP A 1 92 ? -10.136 -7.760 9.223 1.00 61.69 92 ASP A CA 1
ATOM 721 C C . ASP A 1 92 ? -10.277 -7.175 7.804 1.00 61.69 92 ASP A C 1
ATOM 723 O O . ASP A 1 92 ? -10.158 -7.914 6.825 1.00 61.69 92 ASP A O 1
ATOM 727 N N . ASN A 1 93 ? -10.420 -5.858 7.622 1.00 68.12 93 ASN A N 1
ATOM 728 C CA . ASN A 1 93 ? -10.557 -5.293 6.268 1.00 68.12 93 ASN A CA 1
ATOM 729 C C . ASN A 1 93 ? -9.226 -5.231 5.472 1.00 68.12 93 ASN A C 1
ATOM 731 O O . ASN A 1 93 ? -9.187 -4.959 4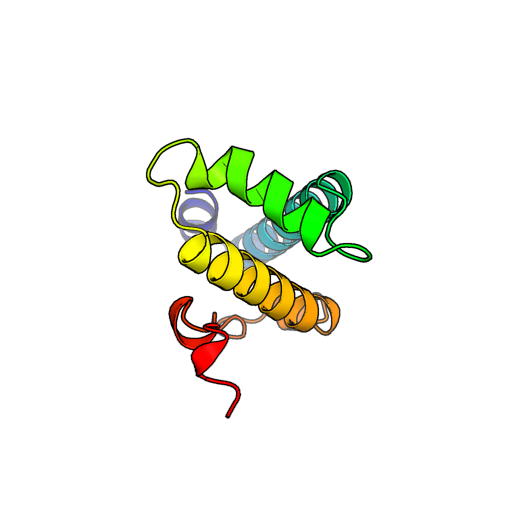.266 1.00 68.12 93 ASN A O 1
ATOM 735 N N . LEU A 1 94 ? -8.103 -5.515 6.139 1.00 65.81 94 LEU A N 1
ATOM 736 C CA . LEU A 1 94 ? -6.751 -5.471 5.580 1.00 65.81 94 LEU A CA 1
ATOM 737 C C . LEU A 1 94 ? -6.201 -6.871 5.273 1.00 65.81 94 LEU A C 1
ATOM 739 O O . LEU A 1 94 ? -5.231 -7.332 5.868 1.00 65.81 94 LEU A O 1
ATOM 743 N N . SER A 1 95 ? -6.784 -7.548 4.284 1.00 68.56 95 SER A N 1
ATOM 744 C CA . SER A 1 95 ? -6.223 -8.784 3.719 1.00 68.56 95 SER A CA 1
ATOM 745 C C . SER A 1 95 ? -5.049 -8.498 2.768 1.00 68.56 95 SER A C 1
ATOM 747 O O . SER A 1 95 ? -5.266 -8.244 1.585 1.00 68.56 95 SER A O 1
ATOM 749 N N . TRP A 1 96 ? -3.803 -8.473 3.236 1.00 74.19 96 TRP A N 1
ATOM 750 C CA . TRP A 1 96 ? -2.643 -8.245 2.359 1.00 74.19 96 TRP A CA 1
ATOM 751 C C . TRP A 1 96 ? -2.503 -9.365 1.323 1.00 74.19 96 TRP A C 1
ATOM 753 O O . TRP A 1 96 ? -2.485 -10.542 1.676 1.00 74.19 96 TRP A O 1
ATOM 763 N N . THR A 1 97 ? -2.396 -9.007 0.042 1.00 75.19 97 THR A N 1
ATOM 764 C CA . THR A 1 97 ? -2.098 -9.990 -1.007 1.00 75.19 97 THR A CA 1
ATOM 765 C C . THR A 1 97 ? -0.694 -10.546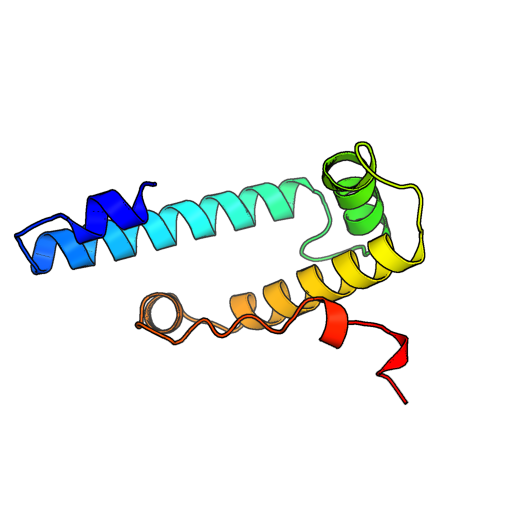 -0.770 1.00 75.19 97 THR A C 1
ATOM 767 O O . THR A 1 97 ? 0.220 -9.756 -0.549 1.00 75.19 97 THR A O 1
ATOM 770 N N . PRO A 1 98 ? -0.462 -11.862 -0.813 1.00 80.56 98 PRO A N 1
ATOM 771 C CA . PRO A 1 98 ? 0.887 -12.404 -0.719 1.00 80.56 98 PRO A CA 1
ATOM 772 C C . PRO A 1 98 ? 1.834 -11.780 -1.758 1.00 80.56 98 PRO A C 1
ATOM 774 O O . PRO A 1 98 ? 1.481 -11.614 -2.926 1.00 80.56 98 PRO A O 1
ATOM 777 N N . LEU A 1 99 ? 3.065 -11.457 -1.342 1.00 73.00 99 LEU A N 1
ATOM 778 C CA . LEU A 1 99 ? 4.082 -10.813 -2.190 1.00 73.00 99 LEU A CA 1
ATOM 779 C C . LEU A 1 99 ? 4.296 -11.562 -3.520 1.00 73.00 99 LEU A C 1
ATOM 781 O O . LEU A 1 99 ? 4.409 -10.947 -4.577 1.00 73.00 99 LEU A O 1
ATOM 785 N N . LEU A 1 100 ? 4.298 -12.897 -3.469 1.00 70.56 100 LEU A N 1
ATOM 786 C CA . LEU A 1 100 ? 4.550 -13.773 -4.618 1.00 70.56 100 LEU A CA 1
ATOM 787 C C . LEU A 1 100 ? 3.393 -13.817 -5.631 1.00 70.56 100 LEU A C 1
ATOM 789 O O . LEU A 1 100 ? 3.611 -14.157 -6.790 1.00 70.56 100 LEU A O 1
ATOM 793 N N . GLU A 1 101 ? 2.183 -13.417 -5.238 1.00 70.62 101 GLU A N 1
ATOM 794 C CA . GLU A 1 101 ? 1.042 -13.276 -6.157 1.00 70.62 101 GLU A CA 1
ATOM 795 C C . GLU A 1 101 ? 1.107 -11.967 -6.967 1.00 70.62 101 GLU A C 1
ATOM 797 O O . GLU A 1 101 ? 0.332 -11.752 -7.901 1.00 70.62 101 GLU A O 1
ATOM 802 N N . CYS A 1 102 ? 2.047 -11.075 -6.637 1.00 62.09 102 CYS A N 1
ATOM 803 C CA . CYS A 1 102 ? 2.306 -9.840 -7.380 1.00 62.09 102 CYS A CA 1
ATOM 804 C C . CYS A 1 102 ? 3.412 -9.987 -8.432 1.00 62.09 102 CYS A C 1
ATOM 806 O O . CYS A 1 102 ? 3.872 -8.984 -8.972 1.00 62.09 102 CYS A O 1
ATOM 808 N N . ARG A 1 103 ? 3.847 -11.218 -8.730 1.00 64.00 103 ARG A N 1
ATOM 809 C CA . ARG A 1 103 ? 4.869 -11.470 -9.748 1.00 64.00 103 ARG A CA 1
ATOM 810 C C . ARG A 1 103 ? 4.347 -11.096 -11.147 1.00 64.00 103 ARG A C 1
ATOM 812 O O . ARG A 1 103 ? 3.220 -11.482 -11.472 1.00 64.00 103 ARG A O 1
ATOM 819 N N . PRO A 1 104 ? 5.136 -10.395 -11.980 1.00 59.62 104 PRO A N 1
ATOM 820 C CA . PRO A 1 104 ? 4.736 -10.030 -13.343 1.00 59.62 104 PRO A CA 1
ATOM 821 C C . PRO A 1 104 ? 4.458 -11.247 -14.244 1.00 59.62 104 PRO A C 1
ATOM 823 O O . PRO A 1 104 ? 3.651 -11.137 -15.159 1.00 59.62 104 PRO A O 1
ATOM 826 N N . ASP A 1 105 ? 5.018 -12.422 -13.933 1.00 57.12 105 ASP A N 1
ATOM 827 C CA . ASP A 1 105 ? 4.774 -13.685 -14.656 1.00 57.12 105 ASP A CA 1
ATOM 828 C C . ASP A 1 105 ? 3.310 -14.174 -14.596 1.00 57.12 105 ASP A C 1
ATOM 830 O O . ASP A 1 105 ? 2.900 -14.997 -15.410 1.00 57.12 105 ASP A O 1
ATOM 834 N N . ASN A 1 106 ? 2.516 -13.680 -13.636 1.00 50.88 106 ASN A N 1
ATOM 835 C CA . ASN A 1 106 ? 1.098 -14.027 -13.480 1.00 50.88 106 ASN A CA 1
ATOM 836 C C . ASN A 1 106 ? 0.161 -13.146 -14.335 1.00 50.88 106 ASN A C 1
ATOM 838 O O . ASN A 1 106 ? -1.057 -13.304 -14.264 1.00 50.88 106 ASN A O 1
ATOM 842 N N . LEU A 1 107 ? 0.708 -12.207 -15.117 1.00 44.34 107 LEU A N 1
ATOM 843 C CA . LEU A 1 107 ? -0.001 -11.485 -16.177 1.00 44.34 107 LEU A CA 1
ATOM 844 C C . LEU A 1 107 ? 0.149 -12.273 -17.492 1.00 44.34 107 LEU A C 1
ATOM 846 O O . LEU A 1 107 ? 0.934 -11.894 -18.359 1.00 44.34 107 LEU A O 1
ATOM 850 N N . GLN A 1 108 ? -0.571 -13.392 -17.615 1.00 34.50 108 GLN A N 1
ATOM 851 C CA . GLN A 1 108 ? -0.858 -14.019 -18.914 1.00 34.50 108 GLN A CA 1
ATOM 852 C C . GLN A 1 108 ? -2.219 -13.567 -19.433 1.00 34.50 108 GLN A C 1
ATOM 854 O O . GLN A 1 108 ? -3.165 -13.499 -18.616 1.00 34.50 108 GLN A O 1
#

InterPro domains:
  IPR007129 Ubiquinol-cytochrome c chaperone, CBP3 [PTHR12184] (40-104)
  IPR021150 Ubiquinol-cytochrome c chaperone [PF03981] (41-90)

Radius of gyration: 16.43 Å; Cα contacts (8 Å, |Δi|>4): 67; chains: 1; bounding box: 35×26×48 Å

Solvent-accessible surface area (backbone atoms only 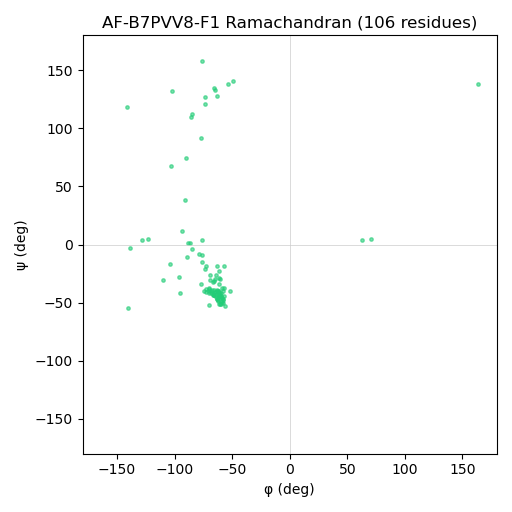— not comparable to full-atom values): 6342 Å² total; per-residue (Å²): 110,69,65,65,54,30,70,66,44,87,51,65,70,5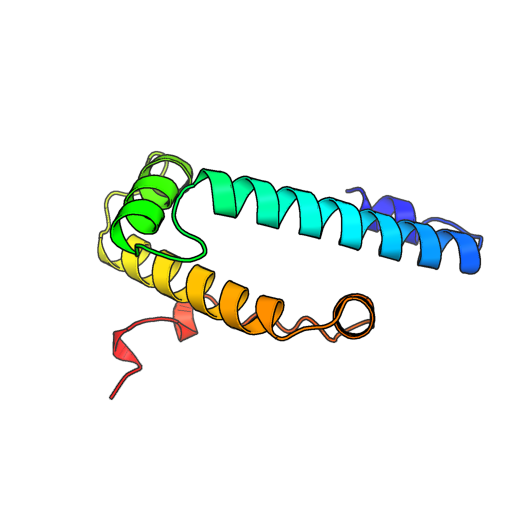7,19,52,48,47,46,46,50,51,51,51,52,50,48,53,52,49,52,53,50,38,55,71,44,56,33,72,87,78,34,71,66,43,32,38,57,43,48,39,67,73,68,31,71,81,79,53,93,52,68,67,61,48,52,22,50,46,44,33,51,53,52,52,47,57,55,52,76,72,48,51,72,69,56,69,63,39,86,85,65,79,75,77,77,61,62,79,79,34,35,71,85,74,74,121

Mean predicted aligned error: 10.7 Å

Organism: Ixodes scapularis (NCBI:txid6945)

Sequence (108 aa):
MCMTRAMAEPDERRATYLQSELVRSLWSDTEARLKKLGGAQGDDKALAGALWRVMLMCEGNDPSALETLVCYVRRQMHRLDGMTIDEFTKEDNLSWTPLLECRPDNLQ